Protein AF-A0A952K8G7-F1 (afdb_monomer_lite)

pLDDT: mean 85.69, std 13.65, range [47.97, 95.38]

Structure (mmCIF, N/CA/C/O backbone):
data_AF-A0A952K8G7-F1
#
_entry.id   AF-A0A952K8G7-F1
#
loop_
_atom_site.group_PDB
_atom_site.id
_atom_site.type_symbol
_atom_site.label_atom_id
_atom_site.label_alt_id
_atom_site.label_comp_id
_atom_site.label_asym_id
_atom_site.label_entity_id
_atom_site.label_seq_id
_atom_site.pdbx_PDB_ins_code
_atom_site.Cartn_x
_atom_site.Cartn_y
_atom_site.Cartn_z
_atom_site.occupancy
_atom_site.B_iso_or_equiv
_atom_site.auth_seq_id
_atom_site.auth_comp_id
_atom_site.auth_asym_id
_atom_site.auth_atom_id
_atom_site.pdbx_PDB_model_num
ATOM 1 N N . MET A 1 1 ? -14.088 20.029 6.378 1.00 54.88 1 MET A N 1
ATOM 2 C CA . MET A 1 1 ? -13.615 19.261 5.210 1.00 54.88 1 MET A CA 1
ATOM 3 C C . MET A 1 1 ? -12.669 18.202 5.735 1.00 54.88 1 MET A C 1
ATOM 5 O O . MET A 1 1 ? -11.815 18.551 6.536 1.00 54.88 1 MET A O 1
ATOM 9 N N . THR A 1 2 ? -12.858 16.936 5.380 1.00 77.50 2 THR A N 1
ATOM 10 C CA . THR A 1 2 ? -11.860 15.893 5.646 1.00 77.50 2 THR A CA 1
ATOM 11 C C . THR A 1 2 ? -10.702 16.078 4.672 1.00 77.50 2 THR A C 1
ATOM 13 O O . THR A 1 2 ? -10.926 16.119 3.465 1.00 77.50 2 THR A O 1
ATOM 16 N N . GLU A 1 3 ? -9.486 16.250 5.183 1.00 87.50 3 GLU A N 1
ATOM 17 C CA . GLU A 1 3 ? -8.275 16.318 4.359 1.00 87.50 3 GLU A CA 1
ATOM 18 C C . GLU A 1 3 ? -8.011 14.940 3.749 1.00 87.50 3 GLU A C 1
ATOM 20 O O . GLU A 1 3 ? -7.830 13.982 4.499 1.00 87.50 3 GLU A O 1
ATOM 25 N N . SER A 1 4 ? -8.004 14.816 2.421 1.00 91.94 4 SER A N 1
ATOM 26 C CA . SER A 1 4 ? -7.657 13.561 1.742 1.00 91.94 4 SER A CA 1
ATOM 27 C C . SER A 1 4 ? -6.144 13.346 1.736 1.00 91.94 4 SER A C 1
ATOM 29 O O . SER A 1 4 ? -5.390 14.251 1.380 1.00 91.94 4 SER A O 1
ATOM 31 N N . ILE A 1 5 ? -5.702 12.144 2.105 1.00 92.75 5 ILE A N 1
ATOM 32 C CA . ILE A 1 5 ? -4.289 11.750 2.095 1.00 92.75 5 ILE A CA 1
ATOM 33 C C . ILE A 1 5 ? -4.021 10.862 0.879 1.00 92.75 5 ILE A C 1
ATOM 35 O O . ILE A 1 5 ? -4.598 9.785 0.750 1.00 92.75 5 ILE A O 1
ATOM 39 N N . CYS A 1 6 ? -3.093 11.281 0.020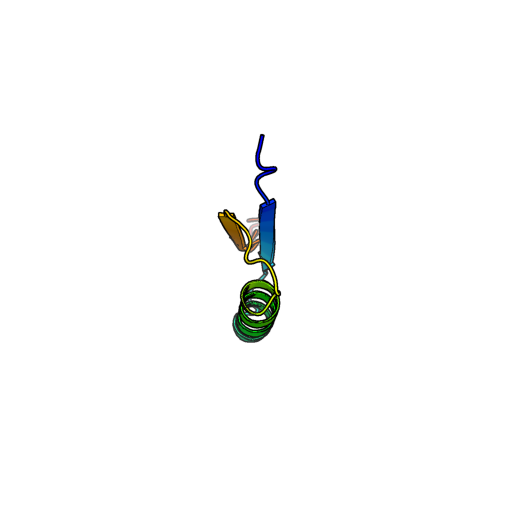 1.00 94.94 6 CYS A N 1
ATOM 40 C CA . CYS A 1 6 ? -2.567 10.453 -1.065 1.00 94.94 6 CYS A CA 1
ATOM 41 C C . CYS A 1 6 ? -1.153 9.978 -0.721 1.00 94.94 6 CYS A C 1
ATOM 43 O O . CYS A 1 6 ? -0.265 10.799 -0.493 1.00 94.94 6 CYS A O 1
ATOM 45 N N . ALA A 1 7 ? -0.928 8.668 -0.740 1.00 95.38 7 ALA A N 1
ATOM 46 C CA . ALA A 1 7 ? 0.399 8.073 -0.663 1.00 95.38 7 ALA A CA 1
ATOM 47 C C . ALA A 1 7 ? 0.911 7.754 -2.074 1.00 95.38 7 ALA A C 1
ATOM 49 O O . ALA A 1 7 ? 0.220 7.110 -2.862 1.00 95.38 7 ALA A O 1
ATOM 50 N N . VAL A 1 8 ? 2.130 8.193 -2.390 1.00 95.31 8 VAL A N 1
ATOM 51 C CA . VAL A 1 8 ? 2.787 7.919 -3.675 1.00 95.31 8 VAL A CA 1
ATOM 52 C C . VAL A 1 8 ? 4.069 7.142 -3.408 1.00 95.31 8 VAL A C 1
ATOM 54 O O . VAL A 1 8 ? 4.952 7.629 -2.706 1.00 95.31 8 VAL A O 1
ATOM 57 N N . VAL A 1 9 ? 4.165 5.933 -3.957 1.00 93.94 9 VAL A N 1
ATOM 58 C CA . VAL A 1 9 ? 5.311 5.034 -3.792 1.00 93.94 9 VAL A CA 1
ATOM 59 C C . VAL A 1 9 ? 5.985 4.858 -5.143 1.00 93.94 9 VAL A C 1
A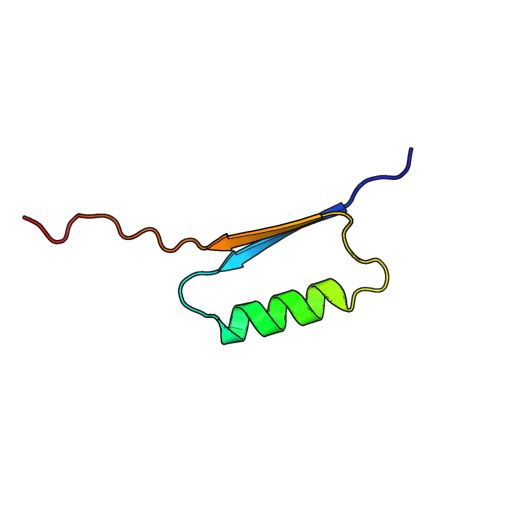TOM 61 O O . VAL A 1 9 ? 5.403 4.296 -6.065 1.00 93.94 9 VAL A O 1
ATOM 64 N N . VAL A 1 10 ? 7.216 5.345 -5.268 1.00 92.69 10 VAL A N 1
ATOM 65 C CA . VAL A 1 10 ? 8.022 5.174 -6.482 1.00 92.69 10 VAL A CA 1
ATOM 66 C C . VAL A 1 10 ? 8.889 3.926 -6.331 1.00 92.69 10 VAL A C 1
ATOM 68 O O . VAL A 1 10 ? 9.529 3.741 -5.298 1.00 92.69 10 VAL A O 1
ATOM 71 N N . THR A 1 11 ? 8.925 3.073 -7.350 1.00 92.62 11 THR A N 1
ATOM 72 C CA . THR A 1 11 ? 9.736 1.847 -7.392 1.00 92.62 11 THR A CA 1
ATOM 73 C C . THR A 1 11 ? 10.504 1.751 -8.710 1.00 92.62 11 THR A C 1
ATOM 75 O O . THR A 1 11 ? 10.134 2.393 -9.686 1.00 92.62 11 THR A O 1
ATOM 78 N N . HIS A 1 12 ? 11.592 0.981 -8.748 1.00 88.75 12 HIS A N 1
ATOM 79 C CA . HIS A 1 12 ? 12.370 0.736 -9.967 1.00 88.75 12 HIS A CA 1
ATOM 80 C C . HIS A 1 12 ? 12.977 -0.669 -9.935 1.00 88.75 12 HIS A C 1
ATOM 82 O O . HIS A 1 12 ? 14.019 -0.879 -9.315 1.00 88.75 12 HIS A O 1
ATOM 88 N N . ARG A 1 13 ? 12.319 -1.645 -10.575 1.00 83.06 13 ARG A N 1
ATOM 89 C CA . ARG A 1 13 ? 12.755 -3.060 -10.628 1.00 83.06 13 ARG A CA 1
ATOM 90 C C . ARG A 1 13 ? 13.018 -3.715 -9.261 1.00 83.06 13 ARG A C 1
ATOM 92 O O . ARG A 1 13 ? 13.843 -4.620 -9.158 1.00 83.06 13 ARG A O 1
ATOM 99 N N . ARG A 1 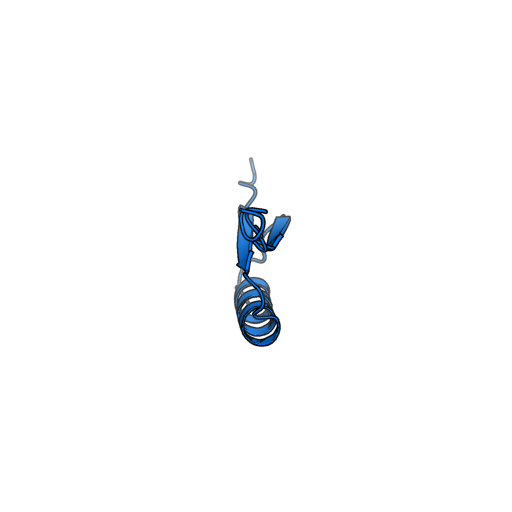14 ? 12.326 -3.284 -8.198 1.00 88.81 14 ARG A N 1
ATOM 100 C CA . ARG A 1 14 ? 12.468 -3.862 -6.846 1.00 88.81 14 ARG A CA 1
ATOM 101 C C . ARG A 1 14 ? 11.116 -4.284 -6.260 1.00 88.81 14 ARG A C 1
ATOM 103 O O . ARG A 1 14 ? 10.579 -3.585 -5.400 1.00 88.81 14 ARG A O 1
ATOM 110 N N . PRO A 1 15 ? 10.542 -5.410 -6.720 1.00 87.31 15 PRO A N 1
ATOM 111 C CA . PRO A 1 15 ? 9.225 -5.859 -6.269 1.00 87.31 15 PRO A CA 1
ATOM 112 C C . PRO A 1 15 ? 9.189 -6.191 -4.768 1.00 87.31 15 PRO A C 1
ATOM 114 O O . PRO A 1 15 ? 8.218 -5.853 -4.097 1.00 87.31 15 PRO A O 1
ATOM 117 N N . ASP A 1 16 ? 10.256 -6.774 -4.212 1.00 91.81 16 ASP A N 1
ATOM 118 C CA . ASP A 1 16 ? 10.334 -7.098 -2.781 1.00 91.81 16 ASP A CA 1
ATOM 119 C C . ASP A 1 16 ? 10.372 -5.857 -1.880 1.00 91.81 16 ASP A C 1
ATOM 121 O O . ASP A 1 16 ? 9.773 -5.837 -0.804 1.00 91.81 16 ASP A O 1
ATOM 125 N N . GLU A 1 17 ? 11.079 -4.805 -2.300 1.00 92.19 17 GLU A N 1
ATOM 126 C CA . GLU A 1 17 ? 11.120 -3.539 -1.559 1.00 92.19 17 GLU A CA 1
ATOM 127 C C . GLU A 1 17 ? 9.789 -2.795 -1.680 1.00 92.19 17 GLU A C 1
ATOM 129 O O . GLU A 1 17 ? 9.283 -2.302 -0.672 1.00 92.19 17 GLU A O 1
ATOM 134 N N . LEU A 1 18 ? 9.165 -2.813 -2.865 1.00 93.56 18 LEU A N 1
ATOM 135 C CA . LEU A 1 18 ? 7.817 -2.283 -3.061 1.00 93.56 18 LEU A CA 1
ATOM 136 C C . LEU A 1 18 ? 6.810 -2.957 -2.121 1.00 93.56 18 LEU A C 1
ATOM 138 O O . LEU A 1 18 ? 6.035 -2.260 -1.472 1.00 93.56 18 LEU A O 1
ATOM 142 N N . ALA A 1 19 ? 6.835 -4.288 -2.009 1.00 94.19 19 ALA A N 1
ATOM 143 C CA . ALA A 1 19 ? 5.925 -5.021 -1.130 1.00 94.19 19 ALA A CA 1
ATOM 144 C C . ALA A 1 19 ? 6.057 -4.573 0.335 1.00 94.19 19 ALA A C 1
ATOM 146 O O . ALA A 1 19 ? 5.051 -4.313 0.992 1.00 94.19 19 ALA A O 1
ATOM 147 N N . LYS A 1 20 ? 7.292 -4.395 0.826 1.00 95.31 20 LYS A N 1
ATOM 148 C CA . LYS A 1 20 ? 7.556 -3.882 2.182 1.00 95.31 20 LYS A CA 1
ATOM 149 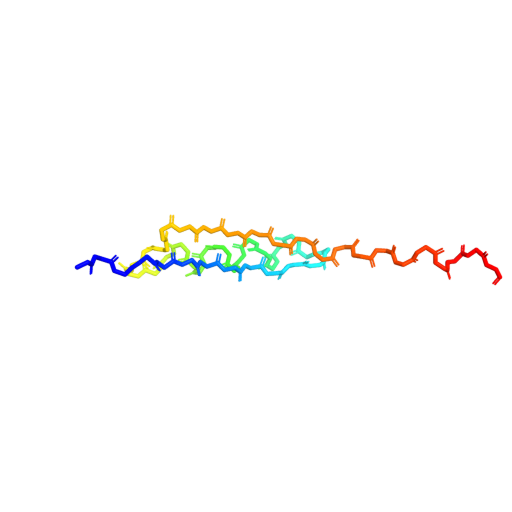C C . LYS A 1 20 ? 7.057 -2.450 2.368 1.00 95.31 20 LYS A C 1
ATOM 151 O O . LYS A 1 20 ? 6.499 -2.128 3.413 1.00 95.31 20 LYS A O 1
ATOM 156 N N . SER A 1 21 ? 7.250 -1.586 1.372 1.00 93.62 21 SER A N 1
ATOM 157 C CA . SER A 1 21 ? 6.760 -0.206 1.422 1.00 93.62 21 SER A CA 1
ATOM 158 C C . SER A 1 21 ? 5.233 -0.139 1.441 1.00 93.62 21 SER A C 1
ATOM 160 O O . SER A 1 21 ? 4.673 0.626 2.221 1.00 93.62 21 SER A O 1
ATOM 162 N N . LEU A 1 22 ? 4.556 -0.948 0.623 1.00 94.88 22 LEU A N 1
ATOM 163 C CA . LEU A 1 22 ? 3.093 -1.006 0.585 1.00 94.88 22 LEU A CA 1
ATOM 164 C C . LEU A 1 22 ? 2.512 -1.542 1.898 1.00 94.88 22 LEU A C 1
ATOM 166 O O . LEU A 1 22 ? 1.542 -0.975 2.398 1.00 94.88 22 LEU A O 1
ATOM 170 N N . ASP A 1 23 ? 3.131 -2.571 2.480 1.00 95.00 23 ASP A N 1
ATOM 171 C CA . ASP A 1 23 ? 2.747 -3.114 3.786 1.00 95.00 23 ASP A CA 1
ATOM 172 C C . ASP A 1 23 ? 2.851 -2.048 4.887 1.00 95.00 23 ASP A C 1
ATOM 174 O O . ASP A 1 23 ? 1.872 -1.759 5.575 1.00 95.00 23 ASP A O 1
ATOM 178 N N . ALA A 1 24 ? 3.992 -1.356 4.968 1.00 95.06 24 ALA A N 1
ATOM 179 C CA . ALA A 1 24 ? 4.207 -0.303 5.956 1.00 95.06 24 ALA A CA 1
ATOM 180 C C . ALA A 1 24 ? 3.225 0.874 5.807 1.00 95.06 24 ALA A C 1
ATOM 182 O O . ALA A 1 24 ? 2.769 1.427 6.808 1.00 95.06 24 ALA A O 1
ATOM 183 N N . VAL A 1 25 ? 2.891 1.265 4.572 1.00 94.00 25 VAL A N 1
ATOM 184 C CA . VAL A 1 25 ? 1.927 2.344 4.296 1.00 94.00 25 VAL 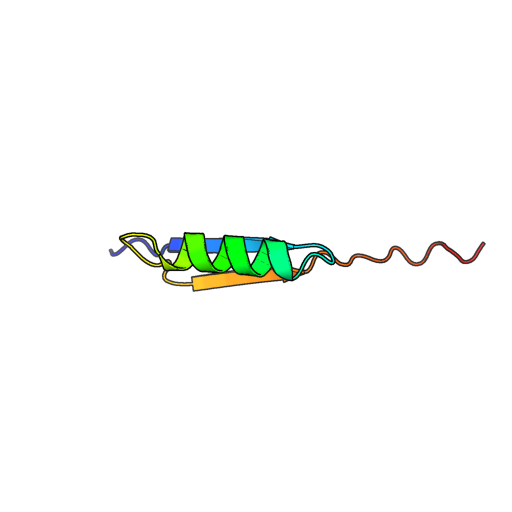A CA 1
ATOM 185 C C . VAL A 1 25 ? 0.500 1.909 4.637 1.00 94.00 25 VAL A C 1
ATOM 187 O O . VAL A 1 25 ? -0.256 2.690 5.212 1.00 94.00 25 VAL A O 1
ATOM 190 N N . SER A 1 26 ? 0.132 0.664 4.334 1.00 91.12 26 SER A N 1
ATOM 191 C CA . SER A 1 26 ? -1.204 0.141 4.628 1.00 91.12 26 SER A CA 1
ATOM 192 C C . SER A 1 26 ? -1.417 -0.166 6.114 1.00 91.12 26 SER A C 1
ATOM 194 O O . SER A 1 26 ? -2.561 -0.188 6.562 1.00 91.12 26 SER A O 1
ATOM 196 N N . ALA A 1 27 ? -0.346 -0.396 6.878 1.00 94.75 27 ALA A N 1
ATOM 197 C CA . ALA A 1 27 ? -0.399 -0.674 8.313 1.00 94.75 27 ALA A CA 1
ATOM 198 C C . ALA A 1 27 ? -0.492 0.592 9.192 1.00 94.75 27 ALA A C 1
ATOM 200 O O . ALA A 1 27 ? -0.536 0.493 10.420 1.00 94.75 27 ALA A O 1
ATOM 201 N N . GLN A 1 28 ? -0.502 1.790 8.597 1.00 93.62 28 GLN A N 1
ATOM 202 C CA . GLN A 1 28 ? -0.631 3.038 9.347 1.00 93.62 28 GLN A CA 1
ATOM 203 C C . GLN A 1 28 ? -1.993 3.140 10.044 1.00 93.62 28 GLN A C 1
ATOM 205 O O . GLN A 1 28 ? -3.015 2.683 9.539 1.00 93.62 28 GLN A O 1
ATOM 210 N N . THR A 1 29 ? -2.022 3.812 11.198 1.00 94.44 29 THR A N 1
ATOM 211 C CA . THR A 1 29 ? -3.250 4.024 11.989 1.00 94.44 29 THR A CA 1
ATOM 212 C C . THR A 1 29 ? -4.355 4.733 11.205 1.00 94.44 29 THR A C 1
ATOM 214 O O . THR A 1 29 ? -5.536 4.529 11.484 1.00 94.44 29 THR A O 1
ATOM 217 N N . ARG A 1 30 ? -3.977 5.544 10.211 1.00 91.69 30 ARG A N 1
ATOM 218 C CA . ARG A 1 30 ? -4.861 6.090 9.187 1.00 91.69 30 ARG A CA 1
ATOM 219 C C . ARG A 1 30 ? -4.337 5.667 7.817 1.00 91.69 30 ARG A C 1
ATOM 221 O O . ARG A 1 30 ? -3.314 6.182 7.376 1.00 91.69 30 ARG A O 1
ATOM 228 N N . ALA A 1 31 ? -5.056 4.771 7.147 1.00 90.75 31 ALA A N 1
ATOM 229 C CA . ALA A 1 31 ? -4.756 4.427 5.764 1.00 90.75 31 ALA A CA 1
ATOM 230 C C . ALA A 1 31 ? -4.940 5.658 4.849 1.00 90.75 31 ALA A C 1
ATOM 232 O O . ALA A 1 31 ? -5.854 6.460 5.087 1.00 90.75 31 ALA A O 1
ATOM 233 N N . PRO A 1 32 ? -4.092 5.827 3.820 1.00 92.50 32 PRO A N 1
ATOM 234 C CA . PRO A 1 32 ? -4.285 6.867 2.820 1.00 92.50 32 PRO A CA 1
ATOM 235 C C . PRO A 1 32 ? -5.583 6.627 2.039 1.00 92.50 32 PRO A C 1
ATOM 237 O O . PRO A 1 32 ? -5.951 5.490 1.751 1.00 92.50 32 PRO A O 1
ATOM 240 N N . ASP A 1 33 ? -6.257 7.711 1.665 1.00 93.50 33 ASP A N 1
ATOM 241 C CA . ASP A 1 33 ? -7.472 7.683 0.848 1.00 93.50 33 ASP A CA 1
ATOM 242 C C . ASP A 1 33 ? -7.168 7.221 -0.589 1.00 93.50 33 ASP A C 1
ATOM 244 O O . ASP A 1 33 ? -7.993 6.578 -1.240 1.00 93.50 33 ASP A O 1
ATOM 248 N N . HIS A 1 34 ? -5.956 7.509 -1.073 1.00 93.88 34 HIS A N 1
ATOM 249 C CA . HIS A 1 34 ? -5.466 7.045 -2.367 1.00 93.88 34 HIS A CA 1
ATOM 250 C C . HIS A 1 34 ? -4.015 6.574 -2.281 1.00 93.88 34 HIS A C 1
ATOM 252 O O . HIS A 1 34 ? -3.183 7.197 -1.623 1.00 93.88 34 HIS A O 1
ATOM 258 N N . LEU A 1 35 ? -3.700 5.503 -3.006 1.00 94.50 35 LEU A N 1
ATOM 259 C CA . LEU A 1 35 ? -2.357 4.946 -3.113 1.00 94.50 35 LEU A CA 1
ATOM 260 C C . LEU A 1 35 ? -1.968 4.854 -4.588 1.00 94.50 35 LEU A C 1
ATOM 262 O O . LEU A 1 35 ? -2.666 4.221 -5.378 1.00 94.50 35 LEU A O 1
ATOM 266 N N . VAL A 1 36 ? -0.858 5.489 -4.955 1.00 95.25 36 VAL A N 1
ATOM 267 C CA . VAL A 1 36 ? -0.330 5.505 -6.322 1.00 95.25 36 VAL A CA 1
ATOM 268 C C . VAL A 1 36 ? 1.051 4.870 -6.318 1.00 95.25 36 VAL A C 1
ATOM 270 O O . VAL A 1 36 ? 1.934 5.317 -5.591 1.00 95.25 36 VAL A O 1
ATOM 273 N N . VAL A 1 37 ? 1.249 3.849 -7.149 1.00 93.50 37 VAL A N 1
ATOM 274 C CA . VAL A 1 37 ? 2.570 3.259 -7.384 1.00 93.50 37 VAL A CA 1
ATOM 275 C C . VAL A 1 37 ? 3.107 3.780 -8.708 1.00 93.50 37 VAL A C 1
ATOM 277 O O . VAL A 1 37 ? 2.462 3.626 -9.742 1.00 93.50 37 VAL A O 1
ATOM 280 N N . VAL A 1 38 ? 4.283 4.397 -8.671 1.00 93.31 38 VAL A N 1
ATOM 281 C CA . VAL A 1 38 ? 4.996 4.862 -9.860 1.00 93.31 38 VAL A CA 1
ATOM 282 C C . VAL A 1 38 ? 6.151 3.907 -10.107 1.00 93.31 38 VAL A C 1
ATOM 284 O O . VAL A 1 38 ? 7.153 3.941 -9.397 1.00 93.31 38 VAL A O 1
ATOM 287 N N . ASP A 1 39 ? 6.011 3.048 -11.108 1.00 90.38 39 ASP A N 1
ATOM 288 C CA . ASP A 1 39 ? 7.136 2.266 -11.604 1.00 90.38 39 ASP A CA 1
ATOM 289 C C . ASP A 1 39 ? 7.995 3.162 -12.503 1.00 90.38 39 ASP A C 1
ATOM 291 O O . ASP A 1 39 ? 7.607 3.547 -13.604 1.00 90.38 39 ASP A O 1
ATOM 295 N N . ASN A 1 40 ? 9.146 3.570 -11.985 1.00 85.81 40 ASN A N 1
ATOM 296 C CA . ASN A 1 40 ? 10.103 4.437 -12.655 1.00 85.81 40 ASN A CA 1
ATOM 297 C C . ASN A 1 40 ? 11.069 3.611 -13.519 1.00 85.81 40 ASN A C 1
ATOM 299 O O . ASN A 1 40 ? 12.265 3.900 -13.542 1.00 85.81 40 ASN A O 1
ATOM 303 N N . ASP A 1 41 ? 10.609 2.558 -14.204 1.00 80.62 41 ASP A N 1
ATOM 304 C CA . ASP A 1 41 ? 11.410 1.807 -15.185 1.00 80.62 41 ASP A CA 1
ATOM 305 C C . ASP A 1 41 ? 11.649 2.610 -16.472 1.00 80.62 41 ASP A C 1
ATOM 307 O O . ASP A 1 41 ? 11.344 2.186 -17.585 1.00 80.62 41 ASP A O 1
ATOM 311 N N . PHE A 1 42 ? 12.192 3.819 -16.335 1.00 70.38 42 PHE A N 1
ATOM 312 C CA . PHE A 1 42 ? 12.570 4.613 -17.487 1.00 70.38 42 PHE A CA 1
ATOM 313 C C . PHE A 1 42 ? 13.828 4.006 -18.108 1.00 70.38 42 PHE A C 1
ATOM 315 O O . PHE A 1 42 ? 14.950 4.299 -17.700 1.00 70.38 42 PHE A O 1
ATOM 322 N N . SER A 1 43 ? 13.628 3.123 -19.081 1.00 65.69 43 SER A N 1
ATOM 323 C CA . SER A 1 43 ? 14.679 2.717 -20.004 1.00 65.69 43 SER A CA 1
ATOM 324 C C . SER A 1 43 ? 14.862 3.861 -20.998 1.00 65.69 43 SER A C 1
ATOM 326 O O . SER A 1 43 ? 14.047 4.032 -21.909 1.00 65.69 43 SER A O 1
ATOM 328 N N . ASP A 1 44 ? 15.888 4.692 -20.802 1.00 63.16 44 ASP A N 1
ATOM 329 C CA . ASP A 1 44 ? 16.290 5.616 -21.851 1.00 63.16 44 ASP A CA 1
ATOM 330 C C . ASP A 1 44 ? 16.784 4.767 -23.031 1.00 63.16 44 ASP A C 1
ATOM 332 O O . ASP A 1 44 ? 17.663 3.919 -22.904 1.00 63.16 44 ASP A O 1
ATOM 336 N N . GLY A 1 45 ? 16.121 4.888 -24.176 1.00 58.75 45 GLY A N 1
ATOM 337 C CA . GLY A 1 45 ? 16.453 4.123 -25.375 1.00 58.75 45 GLY A CA 1
ATOM 338 C C . GLY A 1 45 ? 17.750 4.584 -26.047 1.00 58.75 45 GLY A C 1
ATOM 339 O O . GLY A 1 45 ? 17.753 4.719 -27.267 1.00 58.75 45 GLY A O 1
ATOM 340 N N . GLN A 1 46 ? 18.823 4.867 -25.298 1.00 56.09 46 GLN A N 1
ATOM 341 C CA . GLN A 1 46 ? 20.153 5.152 -25.845 1.00 56.09 46 GLN A CA 1
ATOM 342 C C . GLN A 1 46 ? 21.164 4.036 -25.546 1.00 56.09 46 GLN A C 1
ATOM 344 O O . GLN A 1 46 ? 22.298 4.296 -25.170 1.00 56.09 46 GLN A O 1
ATOM 349 N N . ASP A 1 47 ? 20.788 2.786 -25.818 1.00 56.22 47 ASP A N 1
ATOM 350 C CA . ASP A 1 47 ? 21.750 1.763 -26.258 1.00 56.22 47 ASP A CA 1
ATOM 351 C C . ASP A 1 47 ? 21.466 1.449 -27.735 1.00 56.22 47 ASP A C 1
ATOM 353 O O . ASP A 1 47 ? 20.994 0.384 -28.121 1.00 56.22 47 ASP A O 1
ATOM 357 N N . ALA A 1 48 ? 21.604 2.482 -28.568 1.00 54.03 48 ALA A N 1
ATOM 358 C CA . ALA A 1 48 ? 21.508 2.387 -30.022 1.00 54.03 48 ALA A CA 1
ATOM 359 C C . ALA A 1 48 ? 22.260 3.546 -30.694 1.00 54.03 48 ALA A C 1
ATOM 361 O O . ALA A 1 48 ? 21.702 4.227 -31.558 1.00 54.03 48 ALA A O 1
ATOM 362 N N . ARG A 1 49 ? 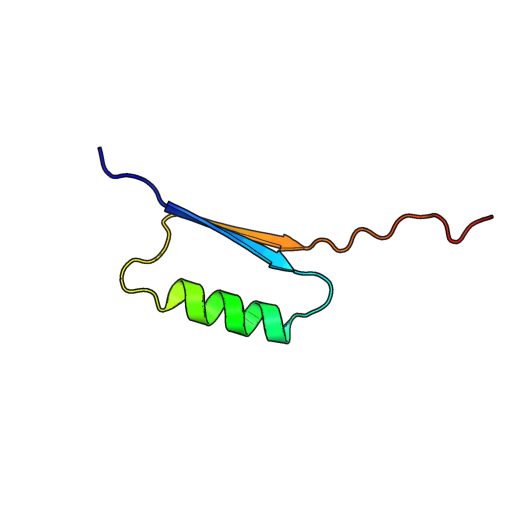23.516 3.803 -30.303 1.00 47.97 49 ARG A N 1
ATOM 363 C CA . ARG A 1 49 ? 24.478 4.452 -31.201 1.00 47.97 49 ARG A CA 1
ATOM 364 C C . ARG A 1 49 ? 25.931 4.207 -30.827 1.00 47.97 49 ARG A C 1
ATOM 366 O O . ARG A 1 49 ? 26.279 4.450 -29.657 1.00 47.97 49 ARG A O 1
#

Secondary structure (DSSP, 8-state):
-PPPPEEEEEESS-HHHHHHHHHHHHTSSS--SEEEEEE-----S-S--

Foldseek 3Di:
DDDAFEAEAEDEPCVPVVVVVVVVQCPDPDHGPYYHYHHPPPPPPPPPD

Radius of gyration: 15.05 Å; chains: 1; bounding box: 38×26×43 Å

Sequence (49 aa):
MTESICAVVVTHRRPDELAKSLDAVSAQTRAPDHLVVVDNDFSDGQDAR